Protein AF-A0A4Q7M7L1-F1 (afdb_monomer_lite)

Sequence (93 aa):
MVDDPRYIAAKRMVEQGDISTFNQLFTIIPKSIVAADMGTQNVRFTTLMNHIEKFTLQELFMLSKLFSLDEKVILDLAFSQYMEQKKSKTGKT

pLDDT: mean 89.8, std 10.17, range [40.94, 96.81]

Structure (mmCIF, N/CA/C/O backbone):
data_AF-A0A4Q7M7L1-F1
#
_entry.id   AF-A0A4Q7M7L1-F1
#
loop_
_atom_site.group_PDB
_atom_site.id
_atom_site.type_symbol
_atom_site.label_atom_id
_atom_site.label_alt_id
_atom_site.label_comp_id
_atom_site.label_asym_id
_atom_site.label_entity_id
_atom_site.label_seq_id
_atom_site.pdbx_PDB_ins_code
_atom_site.Cartn_x
_atom_site.Cartn_y
_atom_site.Cartn_z
_atom_site.occupancy
_atom_site.B_iso_or_equiv
_atom_site.auth_seq_id
_atom_site.auth_comp_id
_atom_site.auth_asym_id
_atom_site.auth_atom_id
_atom_site.pdbx_PDB_model_num
ATOM 1 N N . MET A 1 1 ? 9.154 5.650 -14.855 1.00 61.28 1 MET A N 1
ATOM 2 C CA . MET A 1 1 ? 7.813 5.313 -14.333 1.00 61.28 1 MET A CA 1
ATOM 3 C C . MET A 1 1 ? 7.049 4.275 -15.173 1.00 61.28 1 MET A C 1
ATOM 5 O O . MET A 1 1 ? 5.853 4.147 -14.989 1.00 61.28 1 MET A O 1
ATOM 9 N N . VAL A 1 2 ? 7.702 3.466 -16.021 1.00 51.06 2 VAL A N 1
ATOM 10 C CA . VAL A 1 2 ? 7.075 2.257 -16.615 1.00 51.06 2 VAL A CA 1
ATOM 11 C C . VAL A 1 2 ? 7.862 0.974 -16.281 1.00 51.06 2 VAL A C 1
ATOM 13 O O . VAL A 1 2 ? 7.301 -0.110 -16.344 1.00 51.06 2 VAL A O 1
ATOM 16 N N . ASP A 1 3 ? 9.099 1.091 -15.776 1.00 66.81 3 ASP A N 1
ATOM 17 C CA . ASP A 1 3 ? 10.011 -0.055 -15.620 1.00 66.81 3 ASP A CA 1
ATOM 18 C C . ASP A 1 3 ? 10.681 -0.170 -14.242 1.00 66.81 3 ASP A C 1
ATOM 20 O O . ASP A 1 3 ? 11.766 -0.739 -14.150 1.00 66.81 3 ASP A O 1
ATOM 24 N N . ASP A 1 4 ? 10.117 0.381 -13.157 1.00 83.25 4 ASP A N 1
ATOM 25 C CA . ASP A 1 4 ? 10.710 0.068 -11.846 1.00 83.25 4 ASP A CA 1
ATOM 26 C C . ASP A 1 4 ? 10.355 -1.392 -11.489 1.00 83.25 4 ASP A C 1
ATOM 28 O O . ASP A 1 4 ? 9.175 -1.710 -11.278 1.00 83.25 4 ASP A O 1
ATOM 32 N N . PRO A 1 5 ? 11.353 -2.298 -11.420 1.00 89.50 5 PRO A N 1
ATOM 33 C CA . PRO A 1 5 ? 11.118 -3.721 -11.194 1.00 89.50 5 PRO A CA 1
ATOM 34 C C . PRO A 1 5 ? 10.448 -3.999 -9.844 1.00 89.50 5 PRO A C 1
ATOM 36 O O . PRO A 1 5 ? 9.881 -5.075 -9.656 1.00 89.50 5 PRO A O 1
ATOM 39 N N . ARG A 1 6 ? 10.471 -3.045 -8.906 1.00 91.06 6 ARG A N 1
ATOM 40 C CA . ARG A 1 6 ? 9.862 -3.182 -7.580 1.00 91.06 6 ARG A CA 1
ATOM 41 C C . ARG A 1 6 ? 8.340 -3.152 -7.645 1.00 91.06 6 ARG A C 1
ATOM 43 O O . ARG A 1 6 ? 7.713 -3.926 -6.929 1.00 91.06 6 ARG A O 1
ATOM 50 N N . TYR A 1 7 ? 7.740 -2.339 -8.521 1.00 91.50 7 TYR A N 1
ATOM 51 C CA . TYR A 1 7 ? 6.284 -2.364 -8.725 1.00 91.50 7 TYR A CA 1
ATOM 52 C C . TYR A 1 7 ? 5.841 -3.691 -9.352 1.00 91.50 7 TYR A C 1
ATOM 54 O O . TYR A 1 7 ? 4.857 -4.282 -8.911 1.00 91.50 7 TYR A O 1
ATOM 62 N N . ILE A 1 8 ? 6.612 -4.211 -10.314 1.00 91.69 8 ILE A N 1
ATOM 63 C CA . ILE A 1 8 ? 6.348 -5.512 -10.950 1.00 91.69 8 ILE A CA 1
ATOM 64 C C . ILE A 1 8 ? 6.463 -6.650 -9.926 1.00 91.69 8 ILE A C 1
ATOM 66 O O . ILE A 1 8 ? 5.614 -7.540 -9.890 1.00 91.69 8 ILE A O 1
ATOM 70 N N . ALA A 1 9 ? 7.496 -6.623 -9.080 1.00 92.88 9 ALA A N 1
ATOM 71 C CA . ALA A 1 9 ? 7.680 -7.605 -8.017 1.00 92.88 9 ALA A CA 1
ATOM 72 C C . ALA A 1 9 ? 6.541 -7.547 -6.989 1.00 92.88 9 ALA A C 1
ATOM 74 O O . ALA A 1 9 ? 5.956 -8.581 -6.676 1.00 92.88 9 ALA A O 1
ATOM 75 N N . ALA A 1 10 ? 6.176 -6.347 -6.524 1.00 92.56 10 ALA A N 1
ATOM 76 C CA . ALA A 1 10 ? 5.078 -6.160 -5.580 1.00 92.56 10 ALA A CA 1
ATOM 77 C C . ALA A 1 10 ? 3.752 -6.689 -6.147 1.00 92.56 10 ALA A C 1
ATOM 79 O O . ALA A 1 10 ? 3.043 -7.419 -5.459 1.00 92.56 10 ALA A O 1
ATOM 80 N N . LYS A 1 11 ? 3.455 -6.400 -7.421 1.00 93.56 11 LYS A N 1
ATOM 81 C CA . LYS A 1 11 ? 2.289 -6.946 -8.121 1.00 93.56 11 LYS A CA 1
ATOM 82 C C . LYS A 1 11 ? 2.273 -8.476 -8.107 1.00 93.56 11 LYS A C 1
ATOM 84 O O . LYS A 1 11 ? 1.285 -9.061 -7.676 1.00 93.56 11 LYS A O 1
ATOM 89 N N . ARG A 1 12 ? 3.368 -9.118 -8.533 1.00 93.69 12 ARG A N 1
ATOM 90 C CA . ARG A 1 12 ? 3.462 -10.588 -8.576 1.00 93.69 12 ARG A CA 1
ATOM 91 C C . ARG A 1 12 ? 3.228 -11.213 -7.205 1.00 93.69 12 ARG A C 1
ATOM 93 O O . ARG A 1 12 ? 2.482 -12.175 -7.105 1.00 93.69 12 ARG A O 1
ATOM 100 N N . MET A 1 13 ? 3.805 -10.634 -6.155 1.00 93.56 13 MET A N 1
ATOM 101 C CA . MET A 1 13 ? 3.641 -11.137 -4.789 1.00 93.56 13 MET A CA 1
ATOM 102 C C . MET A 1 13 ? 2.207 -10.986 -4.265 1.00 93.56 13 MET A C 1
ATOM 104 O O . MET A 1 13 ? 1.732 -11.848 -3.531 1.00 93.56 13 MET A O 1
ATOM 108 N N . VAL A 1 14 ? 1.489 -9.927 -4.656 1.00 93.62 14 VAL A N 1
ATOM 109 C CA . VAL A 1 14 ? 0.049 -9.807 -4.367 1.00 93.62 14 VAL A CA 1
ATOM 110 C C . VAL A 1 14 ? -0.744 -10.881 -5.108 1.00 93.62 14 VAL A C 1
ATOM 112 O O . VAL A 1 14 ? -1.569 -11.555 -4.501 1.00 93.62 14 VAL A O 1
ATOM 115 N N . GLU A 1 15 ? -0.481 -11.076 -6.401 1.00 91.44 15 GLU A N 1
ATOM 116 C CA . GLU A 1 15 ? -1.175 -12.077 -7.226 1.00 91.44 15 GLU A CA 1
ATOM 117 C C . GLU A 1 15 ? -0.909 -13.517 -6.755 1.00 91.44 15 GLU A C 1
ATOM 119 O O . GLU A 1 15 ? -1.785 -14.374 -6.856 1.00 91.44 15 GLU A O 1
ATOM 124 N N . GLN A 1 16 ? 0.279 -13.780 -6.207 1.00 93.19 16 GLN A N 1
ATOM 125 C CA . GLN A 1 16 ? 0.656 -15.065 -5.610 1.00 93.19 16 GLN A CA 1
ATOM 126 C C . GLN A 1 16 ? 0.068 -15.276 -4.205 1.00 93.19 16 GLN A C 1
ATOM 128 O O . GLN A 1 16 ? 0.050 -16.406 -3.721 1.00 93.19 16 GLN A O 1
ATOM 133 N N . GLY A 1 17 ? -0.441 -14.219 -3.564 1.00 90.19 17 GLY A N 1
ATOM 134 C CA . GLY A 1 17 ? -1.001 -14.265 -2.211 1.00 90.19 17 GLY A CA 1
ATOM 135 C C . GLY A 1 17 ? 0.027 -14.128 -1.083 1.00 90.19 17 GLY A C 1
ATOM 136 O O . GLY A 1 17 ? -0.341 -14.255 0.083 1.00 90.19 17 GLY A O 1
ATOM 137 N N . ASP A 1 18 ? 1.290 -13.828 -1.402 1.00 90.44 18 ASP A N 1
ATOM 138 C CA . ASP A 1 18 ? 2.352 -13.596 -0.411 1.00 90.44 18 ASP A CA 1
ATOM 139 C C . ASP A 1 18 ? 2.154 -12.269 0.339 1.00 90.44 18 ASP A C 1
ATOM 141 O O . ASP A 1 18 ? 2.568 -12.117 1.491 1.00 90.44 18 ASP A O 1
ATOM 145 N N . ILE A 1 19 ? 1.508 -11.297 -0.313 1.00 91.69 19 ILE A N 1
ATOM 146 C CA . ILE A 1 19 ? 1.125 -10.016 0.283 1.00 91.69 19 ILE A CA 1
ATOM 147 C C . ILE A 1 19 ? -0.362 -10.048 0.631 1.00 91.69 19 ILE A C 1
ATOM 149 O O . ILE A 1 19 ? -1.225 -10.115 -0.241 1.00 91.69 19 ILE A O 1
ATOM 153 N N . SER A 1 20 ? -0.649 -9.954 1.926 1.00 91.06 20 SER A N 1
ATOM 154 C CA . SER A 1 20 ? -2.000 -10.010 2.498 1.00 91.06 20 SER A CA 1
ATOM 155 C C . SER A 1 20 ? -2.459 -8.682 3.103 1.00 91.06 20 SER A C 1
ATOM 157 O O . SER A 1 20 ? -3.656 -8.487 3.326 1.00 91.06 20 SER A O 1
ATOM 159 N N . THR A 1 21 ? -1.535 -7.748 3.353 1.00 91.81 21 THR A N 1
ATOM 160 C CA . THR A 1 21 ? -1.853 -6.427 3.912 1.00 91.81 21 THR A CA 1
ATOM 161 C C . THR A 1 21 ? -1.213 -5.298 3.117 1.00 91.81 21 THR A C 1
ATOM 163 O O . THR A 1 21 ? -0.157 -5.445 2.504 1.00 91.81 21 THR A O 1
ATOM 166 N N . PHE A 1 22 ? -1.860 -4.131 3.129 1.00 92.88 22 PHE A N 1
ATOM 167 C CA . PHE A 1 22 ? -1.404 -2.965 2.375 1.00 92.88 22 PHE A CA 1
ATOM 168 C C . PHE A 1 22 ? 0.034 -2.542 2.718 1.00 92.88 22 PHE A C 1
ATOM 170 O O . PHE A 1 22 ? 0.811 -2.238 1.816 1.00 92.88 22 PHE A O 1
ATOM 177 N N . ASN A 1 23 ? 0.438 -2.567 3.995 1.00 93.69 23 ASN A N 1
ATOM 178 C CA . ASN A 1 23 ? 1.784 -2.126 4.373 1.00 93.69 23 ASN A CA 1
ATOM 179 C C . ASN A 1 23 ? 2.890 -3.072 3.875 1.00 93.69 23 ASN A C 1
ATOM 181 O O . ASN A 1 23 ? 4.025 -2.625 3.696 1.00 93.69 23 ASN A O 1
ATOM 185 N N . GLN A 1 24 ? 2.580 -4.344 3.597 1.00 93.31 24 GLN A N 1
ATOM 186 C CA . GLN A 1 24 ? 3.552 -5.302 3.062 1.00 93.31 24 GLN A CA 1
ATOM 187 C C . GLN A 1 24 ? 4.024 -4.937 1.649 1.00 93.31 24 GLN A C 1
ATOM 189 O O . GLN A 1 24 ? 5.188 -5.183 1.334 1.00 93.31 24 GLN A O 1
ATOM 194 N N . LEU A 1 25 ? 3.202 -4.255 0.838 1.00 92.19 25 LEU A N 1
ATOM 195 C CA . LEU A 1 25 ? 3.623 -3.705 -0.463 1.00 92.19 25 LEU A CA 1
ATOM 196 C C . LEU A 1 25 ? 4.903 -2.867 -0.334 1.00 92.19 25 LEU A C 1
ATOM 198 O O . LEU A 1 25 ? 5.810 -2.942 -1.165 1.00 92.19 25 LEU A O 1
ATOM 202 N N . PHE A 1 26 ? 5.008 -2.110 0.759 1.00 91.62 26 PHE A N 1
ATOM 203 C CA . PHE A 1 26 ? 6.102 -1.172 0.992 1.00 91.62 26 PHE A CA 1
ATOM 204 C C . PHE A 1 26 ? 7.368 -1.815 1.569 1.00 91.62 26 PHE A C 1
ATOM 206 O O . PHE A 1 26 ? 8.357 -1.122 1.814 1.00 91.62 26 PHE A O 1
ATOM 213 N N . THR A 1 27 ? 7.351 -3.132 1.790 1.00 90.94 27 THR A N 1
ATOM 214 C CA . THR A 1 27 ? 8.567 -3.910 2.076 1.00 90.94 27 THR A CA 1
ATOM 215 C C . THR A 1 27 ? 9.365 -4.182 0.799 1.00 90.94 27 THR A C 1
ATOM 217 O O . THR A 1 27 ? 10.587 -4.290 0.854 1.00 90.94 27 THR A O 1
ATOM 220 N N . ILE A 1 28 ? 8.680 -4.225 -0.350 1.00 92.62 28 ILE A N 1
ATOM 221 C CA . ILE A 1 28 ? 9.268 -4.460 -1.675 1.00 92.62 28 ILE A CA 1
ATOM 222 C C . ILE A 1 28 ? 9.666 -3.142 -2.334 1.00 92.62 28 ILE A C 1
ATOM 224 O O . ILE A 1 28 ? 10.764 -3.012 -2.879 1.00 92.62 28 ILE A O 1
ATOM 228 N N . ILE A 1 29 ? 8.786 -2.140 -2.257 1.00 90.12 29 ILE A N 1
ATOM 229 C CA . ILE A 1 29 ? 9.061 -0.795 -2.753 1.00 90.12 29 ILE A CA 1
ATOM 230 C C . ILE A 1 29 ? 9.089 0.221 -1.604 1.00 90.12 29 ILE A C 1
ATOM 232 O O . ILE A 1 29 ? 8.108 0.373 -0.881 1.00 90.12 29 ILE A O 1
ATOM 236 N N . PRO A 1 30 ? 10.183 0.982 -1.430 1.00 92.06 30 PRO A N 1
ATOM 237 C CA . PRO A 1 30 ? 10.240 2.008 -0.400 1.00 92.06 30 PRO A CA 1
ATOM 238 C C . PRO A 1 30 ? 9.104 3.030 -0.523 1.00 92.06 30 PRO A C 1
ATOM 240 O O . PRO A 1 30 ? 8.925 3.656 -1.568 1.00 92.06 30 PRO A O 1
ATOM 243 N N . LYS A 1 31 ? 8.403 3.291 0.588 1.00 90.94 31 LYS A N 1
ATOM 244 C CA . LYS A 1 31 ? 7.328 4.298 0.660 1.00 90.94 31 LYS A CA 1
ATOM 245 C C . LYS A 1 31 ? 7.719 5.682 0.145 1.00 90.94 31 LYS A C 1
ATOM 247 O O . LYS A 1 31 ? 6.867 6.408 -0.339 1.00 90.94 31 LYS A O 1
ATOM 252 N N . SER A 1 32 ? 8.990 6.068 0.265 1.00 90.38 32 SER A N 1
ATOM 253 C CA . SER A 1 32 ? 9.476 7.372 -0.190 1.00 90.38 32 SER A CA 1
ATOM 254 C C . SER A 1 32 ? 9.400 7.514 -1.706 1.00 90.38 32 SER A C 1
ATOM 256 O O . SER A 1 32 ? 9.156 8.613 -2.188 1.00 90.38 32 SER A O 1
ATOM 258 N N . ILE A 1 33 ? 9.584 6.408 -2.433 1.00 90.88 33 ILE A N 1
ATOM 259 C CA . ILE A 1 33 ? 9.463 6.361 -3.891 1.00 90.88 33 ILE A CA 1
ATOM 260 C C . ILE A 1 33 ? 7.992 6.490 -4.261 1.00 90.88 33 ILE A C 1
ATOM 262 O O . ILE A 1 33 ? 7.633 7.413 -4.976 1.00 90.88 33 ILE A O 1
ATOM 266 N N . VAL A 1 34 ? 7.125 5.671 -3.658 1.00 91.06 34 VAL A N 1
ATOM 267 C CA . VAL A 1 34 ? 5.675 5.740 -3.902 1.00 91.06 34 VAL A CA 1
ATOM 268 C C . VAL A 1 34 ? 5.100 7.114 -3.533 1.00 91.06 34 VAL A C 1
ATOM 270 O O . VAL A 1 34 ? 4.271 7.658 -4.251 1.00 91.06 34 VAL A O 1
ATOM 273 N N . ALA A 1 35 ? 5.564 7.722 -2.438 1.00 91.06 35 ALA A N 1
ATOM 274 C CA . ALA A 1 35 ? 5.135 9.057 -2.033 1.00 91.06 35 ALA A CA 1
ATOM 275 C C . ALA A 1 35 ? 5.553 10.131 -3.050 1.00 91.06 35 ALA A C 1
ATOM 277 O O . ALA A 1 35 ? 4.742 10.993 -3.384 1.00 91.06 35 ALA A O 1
ATOM 278 N N . ALA A 1 36 ? 6.786 10.065 -3.564 1.00 90.50 36 ALA A N 1
ATOM 279 C CA . ALA A 1 36 ? 7.246 10.955 -4.628 1.00 90.50 36 ALA A CA 1
ATOM 280 C C . ALA A 1 36 ? 6.426 10.756 -5.914 1.00 90.50 36 ALA A C 1
ATOM 282 O O . ALA A 1 36 ? 5.980 11.732 -6.511 1.00 90.50 36 ALA A O 1
ATOM 283 N N . ASP A 1 37 ? 6.150 9.501 -6.267 1.00 89.50 37 ASP A N 1
ATOM 284 C CA . ASP A 1 37 ? 5.370 9.106 -7.439 1.00 89.50 37 ASP A CA 1
ATOM 285 C C . ASP A 1 37 ? 3.904 9.565 -7.364 1.00 89.50 37 ASP A C 1
ATOM 287 O O . ASP A 1 37 ? 3.303 9.937 -8.370 1.00 89.50 37 ASP A O 1
ATOM 291 N N . MET A 1 38 ? 3.336 9.602 -6.159 1.00 89.56 38 MET A N 1
ATOM 292 C CA . MET A 1 38 ? 2.008 10.157 -5.887 1.00 89.56 38 MET A CA 1
ATOM 293 C C . MET A 1 38 ? 1.999 11.686 -5.726 1.00 89.56 38 MET A C 1
ATOM 295 O O . MET A 1 38 ? 0.934 12.266 -5.513 1.00 89.56 38 MET A O 1
ATOM 299 N N . GLY A 1 39 ? 3.159 12.349 -5.752 1.00 89.00 39 GLY A N 1
ATOM 300 C CA . GLY A 1 39 ? 3.268 13.786 -5.487 1.00 89.00 39 GLY A CA 1
ATOM 301 C C . GLY A 1 39 ? 2.884 14.188 -4.055 1.00 89.00 39 GLY A C 1
ATOM 302 O O . GLY A 1 39 ? 2.468 15.321 -3.819 1.00 89.00 39 GLY A O 1
ATOM 303 N N . THR A 1 40 ? 2.996 13.274 -3.085 1.00 88.44 40 THR A N 1
ATOM 304 C CA . THR A 1 40 ? 2.648 13.515 -1.676 1.00 88.44 40 THR A CA 1
ATOM 305 C C . THR A 1 40 ? 3.888 13.595 -0.790 1.00 88.44 40 THR A C 1
ATOM 307 O O . THR A 1 40 ? 4.927 12.988 -1.041 1.00 88.44 40 THR A O 1
ATOM 310 N N . GLN A 1 41 ? 3.777 14.325 0.317 1.00 89.00 41 GLN A N 1
ATOM 311 C CA . GLN A 1 41 ? 4.861 14.432 1.290 1.00 89.00 41 GLN A CA 1
ATOM 312 C C . GLN A 1 41 ? 5.062 13.103 2.037 1.00 89.00 41 GLN A C 1
ATOM 314 O O . GLN A 1 41 ? 4.100 12.490 2.505 1.00 89.00 41 GLN A O 1
ATOM 319 N N . ASN A 1 42 ? 6.320 12.692 2.222 1.00 86.25 42 ASN A N 1
ATOM 320 C CA . ASN A 1 42 ? 6.688 11.437 2.897 1.00 86.25 42 ASN A CA 1
ATOM 321 C C . ASN A 1 42 ? 6.141 11.356 4.339 1.00 86.25 42 ASN A C 1
ATOM 323 O O . ASN A 1 42 ? 5.653 10.312 4.772 1.00 86.25 42 ASN A O 1
ATOM 327 N N . VAL A 1 43 ? 6.137 12.482 5.063 1.00 89.44 43 VAL A N 1
ATOM 328 C CA . VAL A 1 43 ? 5.573 12.566 6.422 1.00 89.44 43 VAL A CA 1
ATOM 329 C C . VAL A 1 43 ? 4.076 12.247 6.413 1.00 89.44 43 VAL A C 1
ATOM 331 O O . VAL A 1 43 ? 3.629 11.385 7.166 1.00 89.44 43 VAL A O 1
ATOM 334 N N . ARG A 1 44 ? 3.314 12.867 5.501 1.00 90.31 44 ARG A N 1
ATOM 335 C CA . ARG A 1 44 ? 1.879 12.598 5.325 1.00 90.31 44 ARG A CA 1
ATOM 336 C C . ARG A 1 44 ? 1.636 11.134 4.969 1.00 90.31 44 ARG A C 1
ATOM 338 O O . ARG A 1 44 ? 0.787 10.497 5.580 1.00 90.31 44 ARG A O 1
ATOM 345 N N . PHE A 1 45 ? 2.411 10.591 4.033 1.00 91.31 45 PHE A N 1
ATOM 346 C CA . PHE A 1 45 ? 2.291 9.191 3.631 1.00 91.31 45 PHE A CA 1
ATOM 347 C C . PHE A 1 45 ? 2.549 8.235 4.803 1.00 91.31 45 PHE A C 1
ATOM 349 O O . PHE A 1 45 ? 1.806 7.282 5.004 1.00 91.31 45 PHE A O 1
ATOM 356 N N . THR A 1 46 ? 3.541 8.541 5.642 1.00 91.88 46 THR A N 1
ATOM 357 C CA . THR A 1 46 ? 3.824 7.780 6.867 1.00 91.88 46 THR A CA 1
ATOM 358 C C . THR A 1 46 ? 2.636 7.804 7.831 1.00 91.88 46 THR A C 1
ATOM 360 O O . THR A 1 46 ? 2.266 6.767 8.378 1.00 91.88 46 THR A O 1
ATOM 363 N N . THR A 1 47 ? 1.991 8.960 8.020 1.00 92.19 47 THR A N 1
ATOM 364 C CA . THR A 1 47 ?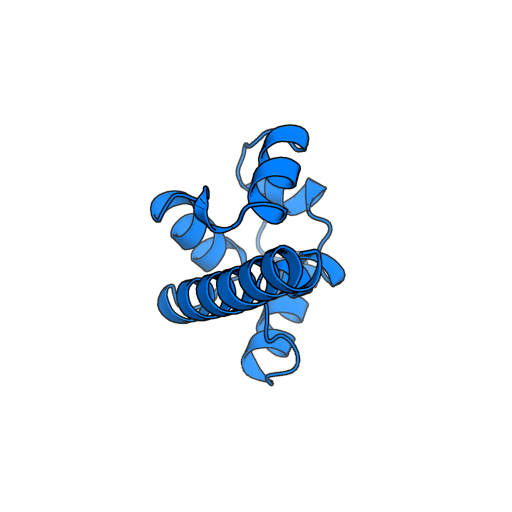 0.768 9.052 8.832 1.00 92.19 47 THR A CA 1
ATOM 365 C C . THR A 1 47 ? -0.361 8.196 8.262 1.00 92.19 47 THR A C 1
ATOM 367 O O . THR A 1 47 ? -1.040 7.521 9.032 1.00 92.19 47 THR A O 1
ATOM 370 N N . LEU A 1 48 ? -0.545 8.194 6.940 1.00 92.94 48 LEU A N 1
ATOM 371 C CA . LEU A 1 48 ? -1.572 7.393 6.271 1.00 92.94 48 LEU A CA 1
ATOM 372 C C . LEU A 1 48 ? -1.288 5.884 6.373 1.00 92.94 48 LEU A C 1
ATOM 374 O O . LEU A 1 48 ? -2.196 5.113 6.649 1.00 92.94 48 LEU A O 1
ATOM 378 N N . MET A 1 49 ? -0.030 5.448 6.259 1.00 92.19 49 MET A N 1
ATOM 379 C CA . MET A 1 49 ? 0.340 4.037 6.463 1.00 92.19 49 MET A CA 1
ATOM 380 C C . MET A 1 49 ? 0.045 3.537 7.887 1.00 92.19 49 MET A C 1
ATOM 382 O O . MET A 1 49 ? -0.295 2.369 8.077 1.00 92.19 49 MET A O 1
ATOM 386 N N . ASN A 1 50 ? 0.156 4.412 8.892 1.00 92.62 50 ASN A N 1
ATOM 387 C CA . ASN A 1 50 ? -0.175 4.099 10.290 1.00 92.62 50 ASN A CA 1
ATOM 388 C C . ASN A 1 50 ? -1.685 4.166 10.590 1.00 92.62 50 ASN A C 1
ATOM 390 O O . ASN A 1 50 ? -2.132 3.654 11.617 1.00 92.62 50 ASN A O 1
ATOM 394 N N . HIS A 1 51 ? -2.449 4.825 9.719 1.00 93.25 51 HIS A N 1
ATOM 395 C CA . HIS A 1 51 ? -3.884 5.062 9.838 1.00 93.25 51 HIS A CA 1
ATOM 396 C C . HIS A 1 51 ? -4.534 4.862 8.476 1.00 93.25 51 HIS A C 1
ATOM 398 O O . HIS A 1 51 ? -4.896 5.837 7.809 1.00 93.25 51 HIS A O 1
ATOM 404 N N . ILE A 1 52 ? -4.649 3.603 8.050 1.00 94.44 52 ILE A N 1
ATOM 405 C CA . ILE A 1 52 ? -5.118 3.279 6.700 1.00 94.44 52 ILE A CA 1
ATOM 406 C C . ILE A 1 52 ? -6.524 3.844 6.435 1.00 94.44 52 ILE A C 1
ATOM 408 O O . ILE A 1 52 ? -6.841 4.221 5.312 1.00 94.44 52 ILE A O 1
ATOM 412 N N . GLU A 1 53 ? -7.335 4.007 7.487 1.00 93.38 53 GLU A N 1
ATOM 413 C CA . GLU A 1 53 ? -8.666 4.615 7.441 1.00 93.38 53 GLU A CA 1
ATOM 414 C C . GLU A 1 53 ? -8.678 6.076 6.964 1.00 93.38 53 GLU A C 1
ATOM 416 O O . GLU A 1 53 ? -9.734 6.605 6.626 1.00 93.38 53 GLU A O 1
ATOM 421 N N . LYS A 1 54 ? -7.521 6.747 6.958 1.00 95.19 54 LYS A N 1
ATOM 422 C CA . LYS A 1 54 ? -7.380 8.134 6.501 1.00 95.19 54 LYS A CA 1
ATOM 423 C C . LYS A 1 54 ? -7.032 8.250 5.018 1.00 95.19 54 LYS A C 1
ATOM 425 O O . LYS A 1 54 ? -7.027 9.371 4.512 1.00 95.19 54 LYS A O 1
ATOM 430 N N . PHE A 1 55 ? -6.723 7.147 4.330 1.00 94.81 55 PHE A N 1
ATOM 431 C CA . PHE A 1 55 ? -6.574 7.180 2.877 1.00 94.81 55 PHE A CA 1
ATOM 432 C C . PHE A 1 55 ? -7.917 7.491 2.225 1.00 94.81 55 PHE A C 1
ATOM 434 O O . PHE A 1 55 ? -8.944 6.892 2.547 1.00 94.81 55 PHE A O 1
ATOM 441 N N . THR A 1 56 ? -7.906 8.411 1.268 1.00 95.06 56 THR A N 1
ATOM 442 C CA . THR A 1 56 ? -9.075 8.635 0.419 1.00 95.06 56 THR A CA 1
ATOM 443 C C . THR A 1 56 ? -9.183 7.533 -0.637 1.00 95.06 56 THR A C 1
ATOM 445 O O . THR A 1 56 ? -8.177 6.973 -1.075 1.00 95.06 56 THR A O 1
ATOM 448 N N . LEU A 1 57 ? -10.400 7.254 -1.115 1.00 95.62 57 LEU A N 1
ATOM 449 C CA . LEU A 1 57 ? -10.604 6.313 -2.227 1.00 95.62 57 LEU A CA 1
ATOM 450 C C . LEU A 1 57 ? -9.816 6.724 -3.477 1.00 95.62 57 LEU A C 1
ATOM 452 O O . LEU A 1 57 ? -9.241 5.876 -4.151 1.00 95.62 57 LEU A O 1
ATOM 456 N N . GLN A 1 58 ? -9.733 8.028 -3.752 1.00 95.12 58 GLN A N 1
ATOM 457 C CA . GLN A 1 58 ? -8.947 8.550 -4.866 1.00 95.12 58 GLN A CA 1
ATOM 458 C C . GLN A 1 58 ? -7.464 8.178 -4.735 1.00 95.12 58 GLN A C 1
ATOM 460 O O . GLN A 1 58 ? -6.850 7.780 -5.719 1.00 95.12 58 GLN A O 1
ATOM 465 N N . GLU A 1 59 ? -6.884 8.268 -3.538 1.00 94.12 59 GLU A N 1
ATOM 466 C CA . GLU A 1 59 ? -5.492 7.871 -3.304 1.00 94.12 59 GLU A CA 1
ATOM 467 C C . GLU A 1 59 ? -5.276 6.371 -3.478 1.00 94.12 59 GLU A C 1
ATOM 469 O O . GLU A 1 59 ? -4.298 5.974 -4.109 1.00 94.12 59 GLU A O 1
ATOM 474 N N . LEU A 1 60 ? -6.208 5.546 -2.998 1.00 95.94 60 LEU A N 1
ATOM 475 C CA . LEU A 1 60 ? -6.165 4.097 -3.203 1.00 95.94 60 LEU A CA 1
ATOM 476 C C . LEU A 1 60 ? -6.256 3.728 -4.693 1.00 95.94 60 LEU A C 1
ATOM 478 O O . LEU A 1 60 ? -5.529 2.854 -5.154 1.00 95.94 60 LEU A O 1
ATOM 482 N N . PHE A 1 61 ? -7.067 4.436 -5.479 1.00 95.69 61 PHE A N 1
ATOM 483 C CA . PHE A 1 61 ? -7.161 4.218 -6.930 1.00 95.69 61 PHE A CA 1
ATOM 484 C C . PHE A 1 61 ? -5.986 4.812 -7.718 1.00 95.69 61 PHE A C 1
ATOM 486 O O . PHE A 1 61 ? -5.694 4.396 -8.834 1.00 95.69 61 PHE A O 1
ATOM 493 N N . MET A 1 62 ? -5.271 5.795 -7.170 1.00 94.38 62 MET A N 1
ATOM 494 C CA . MET A 1 62 ? -3.985 6.202 -7.746 1.00 94.38 62 MET A CA 1
ATOM 495 C C . MET A 1 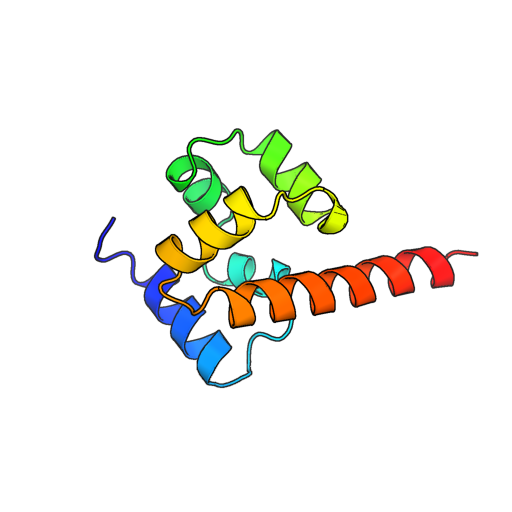62 ? -2.927 5.122 -7.511 1.00 94.38 62 MET A C 1
ATOM 497 O O . MET A 1 62 ? -2.154 4.805 -8.414 1.00 94.38 62 MET A O 1
ATOM 501 N N . LEU A 1 63 ? -2.933 4.509 -6.327 1.00 93.69 63 LEU A N 1
ATOM 502 C CA . LEU A 1 63 ? -2.058 3.387 -6.004 1.00 93.69 63 LEU A CA 1
ATOM 503 C C . LEU A 1 63 ? -2.361 2.157 -6.868 1.00 93.69 63 LEU A C 1
ATOM 505 O O . LEU A 1 63 ? -1.420 1.545 -7.360 1.00 93.69 63 LEU A O 1
ATOM 509 N N . SER A 1 64 ? -3.630 1.821 -7.129 1.00 94.81 64 SER A N 1
ATOM 510 C CA . SER A 1 64 ? -3.978 0.699 -8.023 1.00 94.81 64 SER A CA 1
ATOM 511 C C . SER A 1 64 ? -3.323 0.847 -9.397 1.00 94.81 64 SER A C 1
ATOM 513 O O . SER A 1 64 ? -2.686 -0.085 -9.887 1.00 94.81 64 SER A O 1
ATOM 515 N N . LYS A 1 65 ? -3.347 2.061 -9.958 1.00 93.94 65 LYS A N 1
ATOM 516 C CA . LYS A 1 65 ? -2.680 2.388 -11.224 1.00 93.94 65 LYS A CA 1
ATOM 517 C C . LYS A 1 65 ? -1.159 2.272 -11.132 1.00 93.94 65 LYS A C 1
ATOM 519 O O . LYS A 1 65 ? -0.557 1.663 -12.011 1.00 93.94 65 LYS A O 1
ATOM 524 N N . LEU A 1 66 ? -0.540 2.803 -10.072 1.00 92.56 66 LEU A N 1
ATOM 525 C CA . LEU A 1 66 ? 0.914 2.714 -9.867 1.00 92.56 66 LEU A CA 1
ATOM 526 C C . LEU A 1 66 ? 1.395 1.262 -9.743 1.00 92.56 66 LEU A C 1
ATOM 528 O O . LEU A 1 66 ? 2.384 0.881 -10.362 1.00 92.56 66 LEU A O 1
ATOM 532 N N . PHE A 1 67 ? 0.669 0.434 -8.991 1.00 92.94 67 PHE A N 1
ATOM 533 C CA . PHE A 1 67 ? 0.985 -0.984 -8.815 1.00 92.94 67 PHE A CA 1
ATOM 534 C C . PHE A 1 67 ? 0.458 -1.873 -9.953 1.00 92.94 67 PHE A C 1
ATOM 536 O O . PHE A 1 67 ? 0.749 -3.067 -9.976 1.00 92.94 67 PHE A O 1
ATOM 543 N N . SER A 1 68 ? -0.290 -1.316 -10.914 1.00 93.62 68 SER A N 1
ATOM 544 C CA . SER A 1 68 ? -0.955 -2.066 -11.9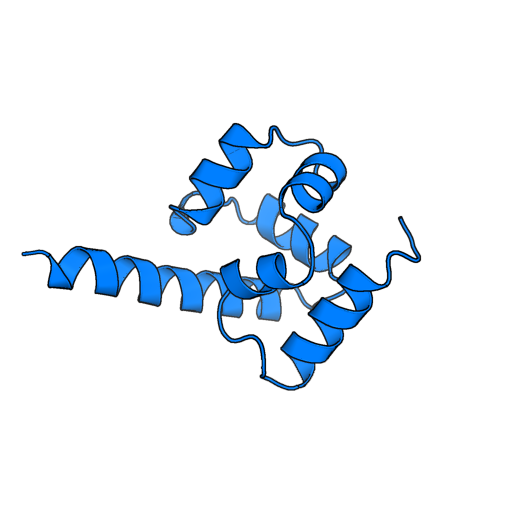91 1.00 93.62 68 SER A CA 1
ATOM 545 C C . SER A 1 68 ? -1.801 -3.241 -11.471 1.00 93.62 68 SER A C 1
ATOM 547 O O . SER A 1 68 ? -1.784 -4.338 -12.045 1.00 93.62 68 SER A O 1
ATOM 549 N N . LEU A 1 69 ? -2.508 -2.996 -10.367 1.00 93.88 69 LEU A N 1
ATOM 550 C CA . LEU A 1 69 ? -3.441 -3.904 -9.702 1.00 93.88 69 LEU A CA 1
ATOM 551 C C . LEU A 1 69 ? -4.873 -3.393 -9.888 1.00 93.88 69 LEU A C 1
ATOM 553 O O . LEU A 1 69 ? -5.089 -2.195 -10.046 1.00 93.88 69 LEU A O 1
ATOM 557 N N . ASP A 1 70 ? -5.846 -4.299 -9.834 1.00 95.75 70 ASP A N 1
ATOM 558 C CA . ASP A 1 70 ? -7.265 -3.934 -9.828 1.00 95.75 70 ASP A CA 1
ATOM 559 C C . ASP A 1 70 ? -7.598 -3.094 -8.578 1.00 95.75 70 ASP A C 1
ATOM 561 O O . ASP A 1 70 ? -7.096 -3.365 -7.479 1.00 95.75 70 ASP A O 1
ATOM 565 N N . GLU A 1 71 ? -8.443 -2.070 -8.726 1.00 96.62 71 GLU A N 1
ATOM 566 C CA . GLU A 1 71 ? -8.890 -1.221 -7.620 1.00 96.62 71 GLU A CA 1
ATOM 567 C C . GLU A 1 71 ? -9.433 -2.040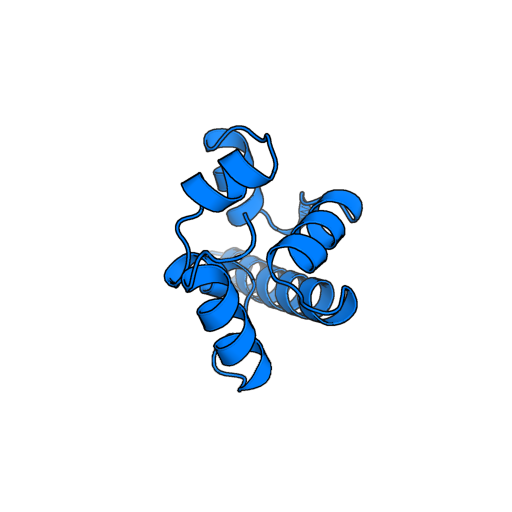 -6.445 1.00 96.62 71 GLU A C 1
ATOM 569 O O . GLU A 1 71 ? -9.137 -1.733 -5.287 1.00 96.62 71 GLU A O 1
ATOM 574 N N . LYS A 1 72 ? -10.188 -3.108 -6.726 1.00 96.38 72 LYS A N 1
ATOM 575 C CA . LYS A 1 72 ? -10.752 -3.985 -5.702 1.00 96.38 72 LYS A CA 1
ATOM 576 C C . LYS A 1 72 ? -9.660 -4.680 -4.893 1.00 96.38 72 LYS A C 1
ATOM 578 O O . LYS A 1 72 ? -9.794 -4.782 -3.678 1.00 96.38 72 LYS A O 1
ATOM 583 N N . VAL A 1 73 ? -8.567 -5.103 -5.528 1.00 96.25 73 VAL A N 1
ATOM 584 C CA 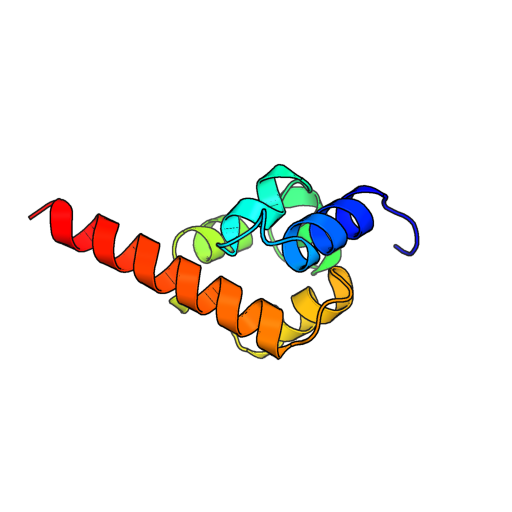. VAL A 1 73 ? -7.438 -5.745 -4.835 1.00 96.25 73 VAL A CA 1
ATOM 585 C C . VAL A 1 73 ? -6.788 -4.772 -3.853 1.00 96.25 73 VAL A C 1
ATOM 587 O O . VAL A 1 73 ? -6.531 -5.133 -2.706 1.00 96.25 73 VAL A O 1
ATOM 590 N N . ILE A 1 74 ? -6.576 -3.515 -4.256 1.00 96.31 74 ILE A N 1
ATOM 591 C CA . ILE A 1 74 ? -6.046 -2.490 -3.346 1.00 96.31 74 ILE A CA 1
ATOM 592 C C . ILE A 1 74 ? -7.015 -2.209 -2.192 1.00 96.31 74 ILE A C 1
ATOM 594 O O . ILE A 1 74 ? -6.570 -2.069 -1.051 1.00 96.31 74 ILE A O 1
ATOM 598 N N . LEU A 1 75 ? -8.324 -2.149 -2.458 1.00 96.81 75 LEU A N 1
ATOM 599 C CA . LEU A 1 75 ? -9.335 -1.971 -1.412 1.00 96.81 75 LEU A CA 1
ATOM 600 C C . LEU A 1 75 ? -9.340 -3.136 -0.417 1.00 96.81 75 LEU A C 1
ATOM 602 O O . LEU A 1 75 ? -9.369 -2.900 0.791 1.00 96.81 75 LEU A O 1
ATOM 606 N N . ASP A 1 76 ? -9.257 -4.374 -0.904 1.00 96.62 76 ASP A N 1
ATOM 607 C CA . ASP A 1 76 ? -9.205 -5.572 -0.066 1.00 96.62 76 ASP A CA 1
ATOM 608 C C . ASP A 1 76 ? -7.935 -5.570 0.812 1.00 96.62 76 ASP A C 1
ATOM 610 O O . ASP A 1 76 ? -8.011 -5.819 2.017 1.00 96.62 76 ASP A O 1
ATOM 614 N N . LEU A 1 77 ? -6.775 -5.192 0.258 1.00 96.19 77 LEU A N 1
ATOM 615 C CA . LEU A 1 77 ? -5.524 -5.041 1.016 1.00 96.19 77 LEU A CA 1
ATOM 616 C C . LEU A 1 77 ? -5.606 -3.933 2.077 1.00 96.19 77 LEU A C 1
ATOM 618 O O . LEU A 1 77 ? -5.126 -4.112 3.203 1.00 96.19 77 LEU A O 1
ATOM 622 N N . ALA A 1 78 ? -6.206 -2.790 1.735 1.00 96.44 78 ALA A N 1
ATOM 623 C CA . ALA A 1 78 ? -6.414 -1.680 2.662 1.00 96.44 78 ALA A CA 1
ATOM 624 C C . ALA A 1 78 ? -7.368 -2.079 3.800 1.00 96.44 78 ALA A C 1
ATOM 626 O O . ALA A 1 78 ? -7.115 -1.769 4.967 1.00 96.44 78 ALA A O 1
ATOM 627 N N . PHE A 1 79 ? -8.425 -2.831 3.490 1.00 96.50 79 PHE A N 1
ATOM 628 C CA . PHE A 1 79 ? -9.349 -3.354 4.489 1.00 96.50 79 PHE A CA 1
ATOM 629 C C . PHE A 1 79 ? -8.678 -4.375 5.418 1.00 96.50 79 PHE A C 1
ATOM 631 O O . PHE A 1 79 ? -8.808 -4.277 6.641 1.00 96.50 79 PHE A O 1
ATOM 638 N N . SER A 1 80 ? -7.889 -5.304 4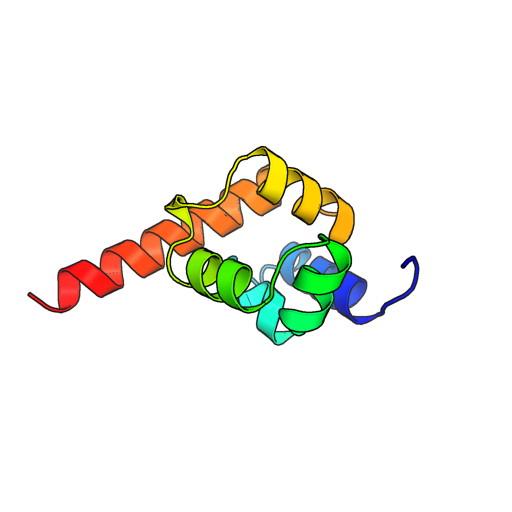.873 1.00 96.12 80 SER A N 1
ATOM 639 C CA . SER A 1 80 ? -7.083 -6.239 5.670 1.00 96.12 80 SER A CA 1
ATOM 640 C C . SER A 1 80 ? -6.128 -5.499 6.609 1.00 96.12 80 SER A C 1
ATOM 642 O O . SER A 1 80 ? -6.060 -5.811 7.802 1.00 96.12 80 SER A O 1
ATOM 644 N N . GLN A 1 81 ? -5.466 -4.447 6.114 1.00 96.06 81 GLN A N 1
ATOM 645 C CA . GLN A 1 81 ? -4.603 -3.596 6.933 1.00 96.06 81 GLN A CA 1
ATOM 646 C C . GLN A 1 81 ? -5.373 -2.890 8.057 1.00 96.06 81 GLN A C 1
ATOM 648 O O . GLN A 1 81 ? -4.874 -2.801 9.183 1.00 96.06 81 GLN A O 1
ATOM 653 N N . TYR A 1 82 ? -6.584 -2.404 7.773 1.00 96.12 82 TYR A N 1
ATOM 654 C CA . TYR A 1 82 ? -7.440 -1.750 8.763 1.00 96.12 82 TYR A CA 1
ATOM 655 C C . TYR A 1 82 ? -7.794 -2.714 9.894 1.00 96.12 82 TYR A C 1
ATOM 657 O O . TYR A 1 82 ? -7.698 -2.364 11.073 1.00 96.12 82 TYR A O 1
ATOM 665 N N . MET A 1 83 ? -8.149 -3.953 9.550 1.00 95.69 83 MET A N 1
ATOM 666 C CA . MET A 1 83 ? -8.485 -4.986 10.527 1.00 95.69 83 MET A CA 1
ATOM 667 C C . MET A 1 83 ? -7.291 -5.340 11.422 1.00 95.69 83 MET A C 1
ATOM 669 O O . MET A 1 83 ? -7.463 -5.513 12.631 1.00 95.69 83 MET A O 1
ATOM 673 N N . GLU A 1 84 ? -6.080 -5.393 10.870 1.00 94.12 84 GLU A N 1
ATOM 674 C CA . GLU A 1 84 ? -4.845 -5.609 11.632 1.00 94.12 84 GLU A CA 1
ATOM 675 C C . GLU A 1 84 ? -4.544 -4.446 12.596 1.00 94.12 84 GLU A C 1
ATOM 677 O O . GLU A 1 84 ? -4.294 -4.652 13.791 1.00 94.12 84 GLU A O 1
ATOM 682 N N . GLN A 1 85 ? -4.643 -3.205 12.110 1.00 93.44 85 GLN A N 1
ATOM 683 C CA . GLN A 1 85 ? -4.434 -2.004 12.925 1.00 93.44 85 GLN A CA 1
ATOM 684 C C . GLN A 1 85 ? -5.484 -1.880 14.033 1.00 93.44 85 GLN A C 1
ATOM 686 O O . GLN A 1 85 ? -5.160 -1.499 15.160 1.00 93.44 85 GLN A O 1
ATOM 691 N N . LYS A 1 86 ? -6.737 -2.248 13.748 1.00 92.81 86 LYS A N 1
ATOM 692 C CA . LYS A 1 86 ? -7.826 -2.275 14.728 1.00 92.81 86 LYS A CA 1
ATOM 693 C C . LYS A 1 86 ? -7.565 -3.294 15.841 1.00 92.81 86 LYS A C 1
ATOM 695 O O . LYS A 1 86 ? -7.650 -2.928 17.010 1.00 92.81 86 LYS A O 1
ATOM 700 N N . LYS A 1 87 ? -7.184 -4.535 15.503 1.00 89.31 87 LYS A N 1
ATOM 701 C CA . LYS A 1 87 ? -6.834 -5.579 16.491 1.00 89.31 87 LYS A CA 1
ATOM 702 C C . LYS A 1 87 ? -5.698 -5.133 17.416 1.00 89.31 87 LYS A C 1
ATOM 704 O O . LYS A 1 87 ? -5.783 -5.304 18.630 1.00 89.31 87 LYS A O 1
ATOM 709 N N . SER A 1 88 ? -4.675 -4.504 16.841 1.00 81.31 88 SER A N 1
ATOM 710 C CA . SER A 1 88 ? -3.490 -4.034 17.569 1.00 81.31 88 SER A CA 1
ATOM 711 C C . SER A 1 88 ? -3.797 -2.917 18.575 1.00 81.31 88 SER A C 1
ATOM 713 O O . SER A 1 88 ? -3.103 -2.786 19.582 1.00 81.31 88 SER A O 1
ATOM 715 N N . LYS A 1 89 ? -4.839 -2.112 18.324 1.00 73.88 89 LYS A N 1
ATOM 716 C CA . LYS A 1 89 ? -5.322 -1.084 19.260 1.00 73.88 89 LYS A CA 1
ATOM 717 C C . LYS A 1 89 ? -6.125 -1.692 20.415 1.00 73.88 89 LYS A C 1
ATOM 719 O O . LYS A 1 89 ? -5.981 -1.232 21.539 1.00 73.88 89 LYS A O 1
ATOM 724 N N . THR A 1 90 ? -6.926 -2.730 20.164 1.00 69.00 90 THR A N 1
ATOM 725 C CA . THR A 1 90 ? -7.762 -3.371 21.197 1.00 69.00 90 THR A CA 1
ATOM 726 C C . THR A 1 90 ? -6.954 -4.224 22.180 1.00 69.00 90 THR A C 1
ATOM 728 O O . THR A 1 90 ? -7.249 -4.198 23.368 1.00 69.00 90 THR A O 1
ATOM 731 N N . GLY A 1 91 ? -5.898 -4.916 21.733 1.00 57.91 91 GLY A N 1
ATOM 732 C CA . GLY A 1 91 ? -5.050 -5.755 22.601 1.00 57.91 91 GLY A CA 1
ATOM 733 C C . GLY A 1 91 ? -4.118 -5.000 23.564 1.00 57.91 91 GLY A C 1
ATOM 734 O O . GLY A 1 91 ? -3.346 -5.636 24.274 1.00 57.91 91 GLY A O 1
ATOM 735 N N . LYS A 1 92 ? -4.151 -3.661 23.571 1.00 53.78 92 LYS A N 1
ATOM 736 C CA . LYS A 1 92 ? -3.402 -2.797 24.504 1.00 53.78 92 LYS A CA 1
ATOM 737 C C . LYS A 1 92 ? -4.274 -2.237 25.641 1.00 53.78 92 LYS A C 1
ATOM 739 O O . LYS A 1 92 ? -3.848 -1.287 26.296 1.00 53.78 92 LYS A O 1
ATOM 744 N N . THR A 1 93 ? -5.464 -2.799 25.855 1.00 40.94 93 THR A N 1
ATOM 745 C CA . THR A 1 93 ? -6.409 -2.391 26.909 1.00 40.94 93 THR A CA 1
ATOM 746 C C . THR A 1 93 ? -6.634 -3.523 27.890 1.00 40.94 93 THR A C 1
ATOM 748 O O . THR A 1 93 ? -6.761 -4.670 27.409 1.00 40.94 93 THR A O 1
#

Foldseek 3Di:
DPDPVLLVVLLVCLVVVVQQAPVVSCVSPPLVVVCVVVVHDSVVSVVCLLPVVPDDLVNLVVVCVSSVHDSVSSVSRSVSNNVVSVVVVVVVD

Radius of gyration: 12.95 Å; chains: 1; bounding box: 22×30×44 Å

Secondary structure (DSSP, 8-state):
----HHHHHHHHHHHHT---SGGGHHHHS-HHHHHHHTT--HHHHHHHHH-GGGS-HHHHHHHHHHHT--HHHHHHHHHHHHHHHHHHHHTT-

Organism: NCBI:txid661488